Protein AF-A0A2N9MWA5-F1 (afdb_monomer)

Secondary structure (DSSP, 8-state):
-------GGG---TTSHHHHHHHHHHHHHHHHHHHHHHHHTT--------------SSHHHHHHHHHHHHHHHHHHHHHH--TT-TTPPPPP------PPPP-------

Foldseek 3Di:
DDPPLPDLVPDPDCPDPSSVVNVVVVCVVVVVVVVVVCVVVVHDDDDDDDDDDDDDPDPVRVVVVVVVVVVVVVVVCVVPDDPPDDVDDDDDDDDDDDDDDDPPPPPDD

pLDDT: mean 85.91, std 16.84, range [37.56, 97.94]

Mean predicted aligned error: 8.26 Å

Solvent-accessible surface area (backbone atoms only — not comparable to full-atom values): 7411 Å² total; per-residue (Å²): 139,74,95,72,82,55,57,59,91,73,56,88,50,80,84,37,71,67,38,52,50,32,48,52,56,46,51,53,53,56,49,51,56,49,52,51,53,19,60,79,67,76,46,86,76,91,79,86,87,87,89,83,89,82,89,64,94,41,73,65,55,47,51,50,50,53,50,54,52,50,52,54,51,52,52,50,48,66,72,70,63,61,96,81,49,84,90,61,77,92,76,88,87,85,87,87,88,77,82,78,81,77,79,72,79,74,80,89,124

Radius of gyration: 18.29 Å; Cα contacts (8 Å, |Δi|>4): 25; chains: 1; bounding box: 58×42×44 Å

Structure (mmCIF, N/CA/C/O backbone):
data_AF-A0A2N9MWA5-F1
#
_entry.id   AF-A0A2N9MWA5-F1
#
loop_
_atom_site.group_PDB
_atom_site.id
_atom_site.type_symbol
_atom_site.label_atom_id
_atom_site.label_alt_id
_atom_site.label_comp_id
_atom_site.label_asym_id
_atom_site.label_entity_id
_atom_site.label_seq_id
_atom_site.pdbx_PDB_ins_code
_atom_site.Cartn_x
_atom_site.Cartn_y
_atom_site.Cartn_z
_atom_site.occupancy
_atom_site.B_iso_or_equiv
_atom_site.auth_seq_id
_atom_site.auth_comp_id
_atom_site.auth_asym_id
_atom_site.auth_atom_id
_atom_site.pdbx_PDB_model_num
ATOM 1 N N . MET A 1 1 ? 2.603 28.571 1.627 1.00 40.12 1 MET A N 1
ATOM 2 C CA . MET A 1 1 ? 2.313 27.125 1.735 1.00 40.12 1 MET A CA 1
ATOM 3 C C . MET A 1 1 ? 0.810 26.940 1.544 1.00 40.12 1 MET A C 1
ATOM 5 O O . MET A 1 1 ? 0.058 27.191 2.473 1.00 40.12 1 MET A O 1
ATOM 9 N N . GLY A 1 2 ? 0.365 26.687 0.308 1.00 37.56 2 GLY A N 1
ATOM 10 C CA . GLY A 1 2 ? -1.063 26.627 -0.053 1.00 37.56 2 GLY A CA 1
ATOM 11 C C . GLY A 1 2 ? -1.681 25.238 0.172 1.00 37.56 2 GLY A C 1
ATOM 12 O O . GLY A 1 2 ? -0.934 24.267 0.303 1.00 37.56 2 GLY A O 1
ATOM 13 N N . PRO A 1 3 ? -3.022 25.115 0.209 1.00 45.03 3 PRO A N 1
ATOM 14 C CA . PRO A 1 3 ? -3.729 23.902 0.611 1.00 45.03 3 PRO A CA 1
ATOM 15 C C . PRO A 1 3 ? -3.728 22.868 -0.523 1.00 45.03 3 PRO A C 1
ATOM 17 O O . PRO A 1 3 ? -4.736 22.611 -1.172 1.00 45.03 3 PRO A O 1
ATOM 20 N N . ALA A 1 4 ? -2.574 22.252 -0.754 1.00 46.66 4 ALA A N 1
ATOM 21 C CA . ALA A 1 4 ? -2.430 21.041 -1.550 1.00 46.66 4 ALA A CA 1
ATOM 22 C C . ALA A 1 4 ? -2.329 19.825 -0.618 1.00 46.66 4 ALA A C 1
ATOM 24 O O . ALA A 1 4 ? -1.454 18.978 -0.754 1.00 46.66 4 ALA A O 1
ATOM 25 N N . ALA A 1 5 ? -3.261 19.707 0.330 1.00 48.81 5 ALA A N 1
ATOM 26 C CA . ALA A 1 5 ? -3.647 18.394 0.833 1.00 48.81 5 ALA A CA 1
ATOM 27 C C . ALA A 1 5 ? -4.520 17.749 -0.256 1.00 48.81 5 ALA A C 1
ATOM 29 O O . ALA A 1 5 ? -5.738 17.652 -0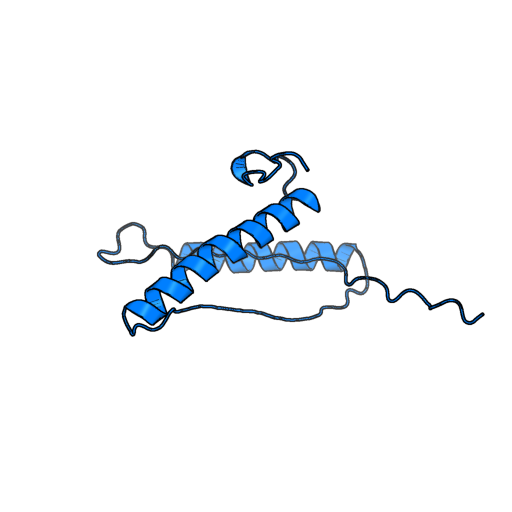.142 1.00 48.81 5 ALA A O 1
ATOM 30 N N . SER A 1 6 ? -3.890 17.432 -1.387 1.00 49.66 6 SER A N 1
ATOM 31 C CA . SER A 1 6 ? -4.524 16.853 -2.559 1.00 49.66 6 SER A CA 1
ATOM 32 C C . SER A 1 6 ? -5.140 15.517 -2.175 1.00 49.66 6 SER A C 1
ATOM 34 O O . SER A 1 6 ? -4.428 14.564 -1.860 1.00 49.66 6 SER A O 1
ATOM 36 N N . ASP A 1 7 ? -6.469 15.461 -2.198 1.00 51.62 7 ASP A N 1
ATOM 37 C CA . ASP A 1 7 ? -7.209 14.210 -2.210 1.00 51.62 7 ASP A CA 1
ATOM 38 C C . ASP A 1 7 ? -6.686 13.352 -3.379 1.00 51.62 7 ASP A C 1
ATOM 40 O O . ASP A 1 7 ? -6.763 13.790 -4.534 1.00 51.62 7 ASP A O 1
ATOM 44 N N . PRO A 1 8 ? -6.160 12.140 -3.122 1.00 53.62 8 PRO A N 1
ATOM 45 C CA . PRO A 1 8 ? -5.802 11.180 -4.160 1.00 53.62 8 PRO A CA 1
ATOM 46 C C . PRO A 1 8 ? -6.908 10.964 -5.205 1.00 53.62 8 PRO A C 1
ATOM 48 O O . PRO A 1 8 ? -6.600 10.643 -6.346 1.00 53.62 8 PRO A O 1
ATOM 51 N N . GLY A 1 9 ? -8.185 11.179 -4.859 1.00 56.12 9 GLY A N 1
ATOM 52 C CA . GLY A 1 9 ? -9.303 11.103 -5.805 1.00 56.12 9 GLY A CA 1
ATOM 53 C C . GLY A 1 9 ? -9.254 12.128 -6.947 1.00 56.12 9 GLY A C 1
ATOM 54 O O . GLY A 1 9 ? -9.895 11.914 -7.973 1.00 56.12 9 GLY A O 1
ATOM 55 N N . ARG A 1 10 ? -8.480 13.218 -6.812 1.00 50.47 10 ARG A N 1
ATOM 56 C CA . ARG A 1 10 ? -8.388 14.305 -7.807 1.00 50.47 10 ARG A CA 1
ATOM 57 C C . ARG A 1 10 ? -7.181 14.228 -8.744 1.00 50.47 10 ARG A C 1
ATOM 59 O O . ARG A 1 10 ? -7.203 14.871 -9.790 1.00 50.47 10 ARG A O 1
ATOM 66 N N . SER A 1 11 ? -6.138 13.469 -8.406 1.00 49.47 11 SER A N 1
ATOM 67 C CA . SER A 1 11 ? -4.934 13.357 -9.245 1.00 49.47 11 SER A CA 1
ATOM 68 C C . SER A 1 11 ? -5.077 12.199 -10.231 1.00 49.47 11 SER A C 1
ATOM 70 O O . SER A 1 11 ? -5.077 11.033 -9.846 1.00 49.47 11 SER A O 1
ATOM 72 N N . ARG A 1 12 ? -5.230 12.532 -11.517 1.00 53.03 12 ARG A N 1
ATOM 73 C CA . ARG A 1 12 ? -5.501 11.572 -12.603 1.00 53.03 12 ARG A CA 1
ATOM 74 C C . ARG A 1 12 ? -4.278 10.746 -13.024 1.00 53.03 12 ARG A C 1
ATOM 76 O O . ARG A 1 12 ? -4.448 9.742 -13.708 1.00 53.03 12 ARG A O 1
ATOM 83 N N . ASP A 1 13 ? -3.076 11.135 -12.598 1.00 68.12 13 ASP A N 1
ATOM 84 C CA . ASP A 1 13 ? -1.841 10.407 -12.887 1.00 68.12 13 ASP A CA 1
ATOM 85 C C . ASP A 1 13 ? -1.419 9.533 -11.698 1.00 68.12 13 ASP A C 1
ATOM 87 O O . ASP A 1 13 ? -0.677 9.959 -10.806 1.00 68.12 13 ASP A O 1
ATOM 91 N N . ARG A 1 14 ? -1.904 8.286 -11.704 1.00 66.50 14 ARG A N 1
ATOM 92 C CA . ARG A 1 14 ? -1.578 7.266 -10.694 1.00 66.50 14 ARG A CA 1
ATOM 93 C C . ARG A 1 14 ? -0.097 6.863 -10.694 1.00 66.50 14 ARG A C 1
ATOM 95 O O . ARG A 1 14 ? 0.332 6.205 -9.751 1.00 66.50 14 ARG A O 1
ATOM 102 N N . LEU A 1 15 ? 0.666 7.239 -11.726 1.00 70.25 15 LEU A N 1
ATOM 103 C CA . LEU A 1 15 ? 2.101 6.974 -11.843 1.00 70.25 15 LEU A CA 1
ATOM 104 C C . LEU A 1 15 ? 2.963 8.160 -11.379 1.00 70.25 15 LEU A C 1
ATOM 106 O O . LEU A 1 15 ? 4.185 8.034 -11.305 1.00 70.25 15 LEU A O 1
ATOM 110 N N . SER A 1 16 ? 2.355 9.300 -11.041 1.00 84.69 16 SER A N 1
ATOM 111 C CA . SER A 1 16 ? 3.095 10.481 -10.597 1.00 84.69 16 SER A CA 1
ATOM 112 C C . SER A 1 16 ? 3.657 10.334 -9.178 1.00 84.69 16 SER A C 1
ATOM 114 O O . SER A 1 16 ? 3.020 9.784 -8.274 1.00 84.69 16 SER A O 1
ATOM 116 N N . ALA A 1 17 ? 4.824 10.941 -8.941 1.00 89.00 17 ALA A N 1
ATOM 117 C CA . ALA A 1 17 ? 5.384 11.080 -7.595 1.00 89.00 17 ALA A CA 1
ATOM 118 C C . ALA A 1 17 ? 4.425 11.826 -6.646 1.00 89.00 17 ALA A C 1
ATOM 120 O O . ALA A 1 17 ? 4.297 11.461 -5.479 1.00 89.00 17 ALA A O 1
ATOM 121 N N . GLY A 1 18 ? 3.697 12.828 -7.157 1.00 90.12 18 GLY A N 1
ATOM 122 C CA . GLY A 1 18 ? 2.693 13.567 -6.386 1.00 90.12 18 GLY A CA 1
ATOM 123 C C . GLY A 1 18 ? 1.554 12.677 -5.885 1.00 90.12 18 GLY A C 1
ATOM 124 O O . GLY A 1 18 ? 1.150 12.790 -4.728 1.00 90.12 18 GLY A O 1
ATOM 125 N N . TYR A 1 19 ? 1.080 11.739 -6.710 1.00 87.44 19 TYR A N 1
ATOM 126 C CA . TYR A 1 19 ? 0.067 10.771 -6.294 1.00 87.44 19 TYR A CA 1
ATOM 127 C C . TYR A 1 19 ? 0.589 9.809 -5.220 1.00 87.44 19 TYR A C 1
ATOM 129 O O . TYR A 1 19 ? -0.102 9.578 -4.226 1.00 87.44 19 TYR A O 1
ATOM 137 N N . LEU A 1 20 ? 1.823 9.309 -5.365 1.00 92.62 20 LEU A N 1
ATOM 138 C CA . LEU A 1 20 ? 2.464 8.461 -4.352 1.00 92.62 20 LEU A CA 1
ATOM 139 C C . LEU A 1 20 ? 2.567 9.190 -3.005 1.00 92.62 20 LEU A C 1
ATOM 141 O O . LEU A 1 20 ? 2.174 8.641 -1.976 1.00 92.62 20 LEU A O 1
ATOM 145 N N . ILE A 1 21 ? 3.018 10.447 -3.009 1.00 93.81 21 ILE A N 1
ATOM 146 C CA . ILE A 1 21 ? 3.103 11.275 -1.798 1.00 93.81 21 ILE A CA 1
ATOM 147 C C . ILE A 1 21 ? 1.716 11.481 -1.180 1.00 93.81 21 ILE A C 1
ATOM 149 O O . ILE A 1 21 ? 1.555 11.348 0.033 1.00 93.81 21 ILE A O 1
ATOM 153 N N . ALA A 1 22 ? 0.693 11.761 -1.992 1.00 92.94 22 ALA A N 1
ATOM 154 C CA . ALA A 1 22 ? -0.673 11.933 -1.503 1.00 92.94 22 ALA A CA 1
ATOM 155 C C . ALA A 1 22 ? -1.227 10.650 -0.853 1.00 92.94 22 ALA A C 1
ATOM 157 O O . ALA A 1 22 ? -1.900 10.727 0.181 1.00 92.94 22 ALA A O 1
ATOM 158 N N . LEU A 1 23 ? -0.920 9.475 -1.417 1.00 94.19 23 LEU A N 1
ATOM 159 C CA . LEU A 1 23 ? -1.246 8.179 -0.817 1.00 94.19 23 LEU A CA 1
ATOM 160 C C . LE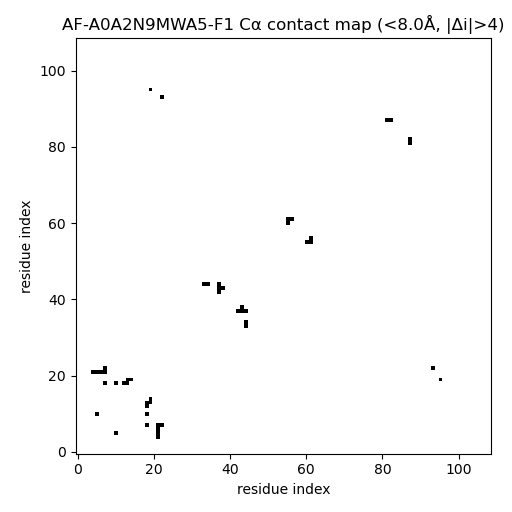U A 1 23 ? -0.517 7.973 0.513 1.00 94.19 23 LEU A C 1
ATOM 162 O O . LEU A 1 23 ? -1.168 7.656 1.507 1.00 94.19 23 LEU A O 1
ATOM 166 N N . ALA A 1 24 ? 0.795 8.209 0.561 1.00 94.38 24 ALA A N 1
ATOM 167 C CA . ALA A 1 24 ? 1.581 8.074 1.787 1.00 94.38 24 ALA A CA 1
ATOM 168 C C . ALA A 1 24 ? 1.057 9.002 2.897 1.00 94.38 24 ALA A C 1
ATOM 170 O O . ALA A 1 24 ? 0.798 8.562 4.016 1.00 94.38 24 ALA A O 1
ATOM 171 N N . ALA A 1 25 ? 0.789 10.270 2.570 1.00 96.00 25 ALA A N 1
ATOM 172 C CA . ALA A 1 25 ? 0.226 11.234 3.510 1.00 96.00 25 ALA A CA 1
ATOM 173 C C . ALA A 1 25 ? -1.156 10.803 4.032 1.00 96.00 25 ALA A C 1
ATOM 175 O O . ALA A 1 25 ? -1.478 11.031 5.198 1.00 96.00 25 ALA A O 1
ATOM 176 N N . ARG A 1 26 ? -1.985 10.174 3.188 1.00 95.44 26 ARG A N 1
ATOM 177 C CA . ARG A 1 26 ? -3.272 9.610 3.613 1.00 95.44 26 ARG A CA 1
ATOM 178 C C . ARG A 1 26 ? -3.084 8.444 4.579 1.00 95.44 26 ARG A C 1
ATOM 180 O O . ARG A 1 26 ? -3.742 8.442 5.613 1.00 95.44 26 ARG A O 1
ATOM 187 N N . VAL A 1 27 ? -2.181 7.510 4.276 1.00 95.94 27 VAL A N 1
ATOM 188 C CA . VAL A 1 27 ? -1.873 6.379 5.165 1.00 95.94 27 VAL A CA 1
ATOM 189 C C . VAL A 1 27 ? -1.423 6.882 6.535 1.00 95.94 27 VAL A C 1
ATOM 191 O O . VAL A 1 27 ? -1.952 6.424 7.542 1.00 95.94 27 VAL A O 1
ATOM 194 N N . VAL A 1 28 ? -0.528 7.876 6.588 1.00 96.62 28 VAL A N 1
ATOM 195 C CA . VAL A 1 28 ? -0.077 8.476 7.856 1.00 96.62 28 VAL A CA 1
ATOM 196 C C . VAL A 1 28 ? -1.254 9.018 8.669 1.00 96.62 28 VAL A C 1
ATOM 198 O O . VAL A 1 28 ? -1.356 8.702 9.853 1.00 96.62 28 VAL A O 1
ATOM 201 N N . ARG A 1 29 ? -2.160 9.792 8.055 1.00 97.38 29 ARG A N 1
ATOM 202 C CA . ARG A 1 29 ? -3.337 10.341 8.754 1.00 97.38 29 ARG A CA 1
ATOM 203 C C . ARG A 1 29 ? -4.264 9.238 9.268 1.00 97.38 29 ARG A C 1
ATOM 205 O O . ARG A 1 29 ? -4.534 9.185 10.463 1.00 97.38 29 ARG A O 1
ATOM 212 N N . GLU A 1 30 ? -4.687 8.331 8.387 1.00 96.31 30 GLU A N 1
ATOM 213 C CA . GLU A 1 30 ? -5.646 7.265 8.713 1.00 96.31 30 GLU A CA 1
ATOM 214 C C . GLU A 1 30 ? -5.093 6.321 9.798 1.00 96.31 30 GLU A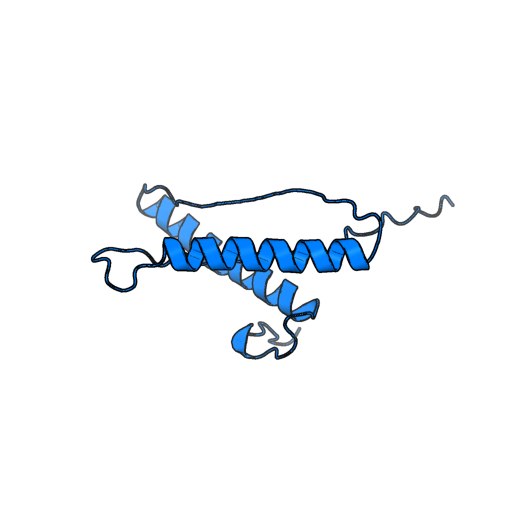 C 1
ATOM 216 O O . GLU A 1 30 ? -5.782 6.008 10.769 1.00 96.31 30 GLU A O 1
ATOM 221 N N . VAL A 1 31 ? -3.828 5.902 9.687 1.00 96.31 31 VAL A N 1
ATOM 222 C CA . VAL A 1 31 ? -3.201 4.999 10.666 1.00 96.31 31 VAL A CA 1
ATOM 223 C C . VAL A 1 31 ? -2.943 5.699 12.000 1.00 96.31 31 VAL A C 1
ATOM 225 O O . VAL A 1 31 ? -3.126 5.070 13.041 1.00 96.31 31 VAL A O 1
ATOM 228 N N . SER A 1 32 ? -2.574 6.985 12.003 1.00 96.75 32 SER A N 1
ATOM 229 C CA . SER A 1 32 ? -2.374 7.738 13.252 1.00 96.75 32 SER A CA 1
ATOM 230 C C . SER A 1 32 ? -3.670 7.837 14.057 1.00 96.75 32 SER A C 1
ATOM 232 O O . SER A 1 32 ? -3.670 7.570 15.257 1.00 96.75 32 SER A O 1
ATOM 234 N N . GLU A 1 33 ? -4.790 8.141 13.399 1.00 97.25 33 GLU A N 1
ATOM 235 C CA . GLU A 1 33 ? -6.107 8.188 14.044 1.00 97.25 33 GLU A CA 1
ATOM 236 C C . GLU A 1 33 ? -6.519 6.819 14.606 1.00 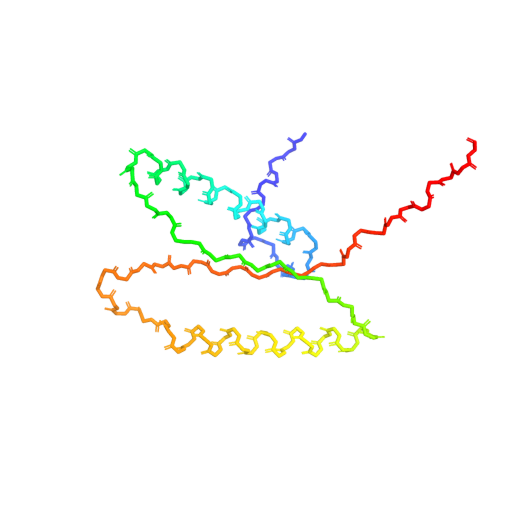97.25 33 GLU A C 1
ATOM 238 O O . GLU A 1 33 ? -6.966 6.718 15.753 1.00 97.25 33 GLU A O 1
ATOM 243 N N . LEU A 1 34 ? -6.331 5.748 13.827 1.00 95.75 34 LEU A N 1
ATOM 244 C CA . LEU A 1 34 ? -6.628 4.382 14.264 1.00 95.75 34 LEU A CA 1
ATOM 245 C C . LEU A 1 34 ? -5.752 3.950 15.446 1.00 95.75 34 LEU A C 1
ATOM 247 O O . LEU A 1 34 ? -6.252 3.321 16.379 1.00 95.75 34 LEU A O 1
ATOM 251 N N . ALA A 1 35 ? -4.463 4.295 15.429 1.00 96.25 35 ALA A N 1
ATOM 252 C CA . ALA A 1 35 ? -3.527 3.968 16.499 1.00 96.25 35 ALA A CA 1
ATOM 253 C C . ALA A 1 35 ? -3.885 4.687 17.805 1.00 96.25 35 ALA A C 1
ATOM 255 O O . ALA A 1 35 ? -3.861 4.062 18.867 1.00 96.25 35 ALA A O 1
ATOM 256 N N . THR A 1 36 ? -4.265 5.966 17.737 1.00 97.56 36 THR A N 1
ATOM 257 C CA . THR A 1 36 ? -4.740 6.726 18.902 1.00 97.56 36 THR A CA 1
ATOM 258 C C . THR A 1 36 ? -5.979 6.075 19.512 1.00 97.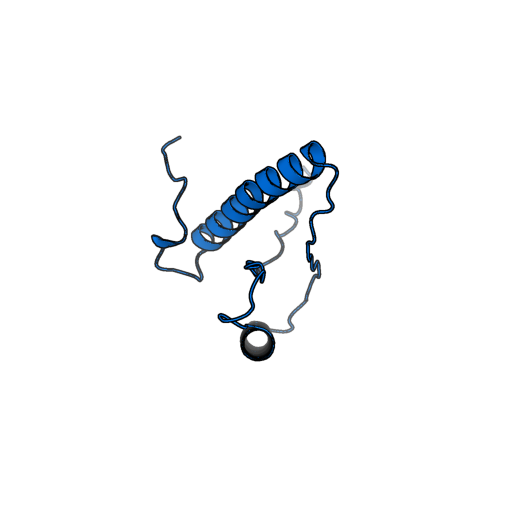56 36 THR A C 1
ATOM 260 O O . THR A 1 36 ? -5.961 5.712 20.686 1.00 97.56 36 THR A O 1
ATOM 263 N N . ARG A 1 37 ? -7.010 5.795 18.704 1.00 96.62 37 ARG A N 1
ATOM 264 C CA . ARG A 1 37 ? -8.245 5.151 19.190 1.00 96.62 37 ARG A CA 1
ATOM 265 C C . ARG A 1 37 ? -8.004 3.756 19.767 1.00 96.62 37 ARG A C 1
ATOM 267 O O . ARG A 1 37 ? -8.632 3.363 20.750 1.00 96.62 37 ARG A O 1
ATOM 274 N N . ALA A 1 38 ? -7.106 2.981 19.159 1.00 96.31 38 ALA A N 1
ATOM 275 C CA . ALA A 1 38 ? -6.741 1.658 19.658 1.00 96.31 38 ALA A CA 1
ATOM 276 C C . ALA A 1 38 ? -6.121 1.746 21.065 1.00 96.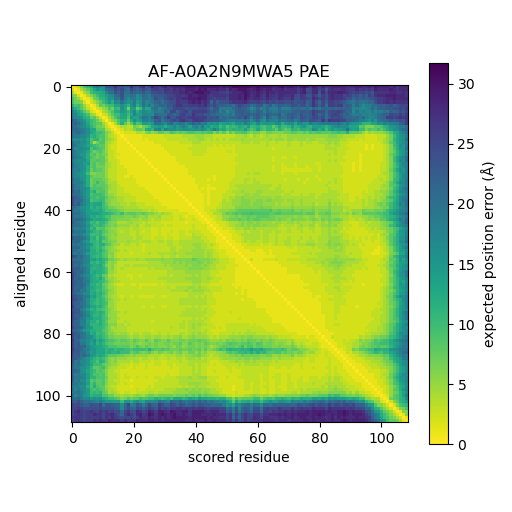31 38 ALA A C 1
ATOM 278 O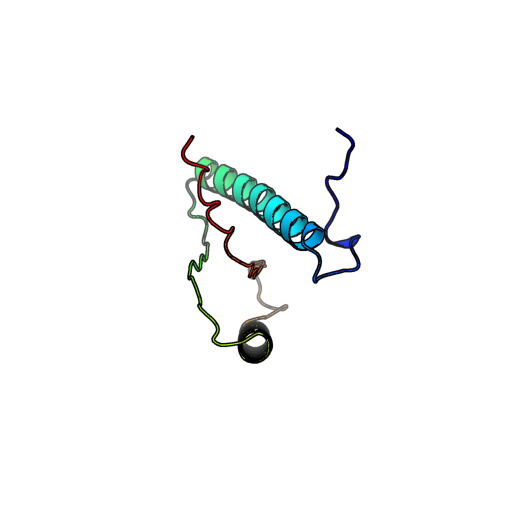 O . ALA A 1 38 ? -6.506 0.979 21.946 1.00 96.31 38 ALA A O 1
ATOM 279 N N . ARG A 1 39 ? -5.242 2.731 21.302 1.00 96.44 39 ARG A N 1
ATOM 280 C CA . ARG A 1 39 ? -4.649 2.997 22.623 1.00 96.44 39 ARG A CA 1
ATOM 281 C C . ARG A 1 39 ? -5.696 3.426 23.649 1.00 96.44 39 ARG A C 1
ATOM 283 O O . ARG A 1 39 ? -5.747 2.836 24.721 1.00 96.44 39 ARG A O 1
ATOM 290 N N . GLU A 1 40 ? -6.554 4.386 23.306 1.00 97.06 40 GLU A N 1
ATOM 291 C CA . GLU A 1 40 ? -7.618 4.890 24.194 1.00 97.06 40 GLU A CA 1
ATOM 292 C C . GLU A 1 40 ? -8.601 3.793 24.622 1.00 97.06 40 GLU A C 1
ATOM 294 O O . GLU A 1 40 ? -9.106 3.801 25.740 1.00 97.06 40 GLU A O 1
ATOM 299 N N . THR A 1 41 ? -8.859 2.823 23.742 1.00 96.38 41 THR A N 1
ATOM 300 C CA . THR A 1 41 ? -9.803 1.725 23.999 1.00 96.38 41 THR A CA 1
ATOM 301 C C . THR A 1 41 ? -9.142 0.443 24.509 1.00 96.38 41 THR A C 1
ATOM 303 O O . THR A 1 41 ? -9.834 -0.560 24.689 1.00 96.38 41 THR A O 1
ATOM 306 N N . GLY A 1 42 ? -7.818 0.436 24.710 1.00 94.81 42 GLY A N 1
ATOM 307 C CA . GLY A 1 42 ? -7.065 -0.754 25.121 1.00 94.81 42 GLY A CA 1
ATOM 308 C C . GLY A 1 42 ? -7.112 -1.908 24.108 1.00 94.81 42 GLY A C 1
ATOM 309 O O . GLY A 1 42 ? -6.917 -3.066 24.474 1.00 94.81 42 GLY A O 1
ATOM 310 N N . LYS A 1 43 ? -7.402 -1.623 22.833 1.00 94.50 43 LYS A N 1
ATOM 311 C CA . LYS A 1 43 ? -7.537 -2.623 21.764 1.00 94.50 43 LYS A CA 1
ATOM 312 C C . LYS A 1 43 ? -6.276 -2.689 20.906 1.00 94.50 43 LYS A C 1
ATOM 314 O O . LYS A 1 43 ? -5.542 -1.717 20.759 1.00 94.50 43 LYS A O 1
ATOM 319 N N . ARG A 1 44 ? -6.042 -3.842 20.272 1.00 90.81 44 ARG A N 1
ATOM 320 C CA . ARG A 1 44 ? -4.986 -3.993 19.257 1.00 90.81 44 ARG A CA 1
ATOM 321 C C . ARG A 1 44 ? -5.473 -3.503 17.893 1.00 90.81 44 ARG A C 1
ATOM 323 O O . ARG A 1 44 ? -6.588 -3.823 17.482 1.00 90.81 44 ARG A O 1
ATOM 330 N N . LEU A 1 45 ? -4.609 -2.783 17.179 1.00 92.31 45 LEU A N 1
ATOM 331 C CA . LEU A 1 45 ? -4.807 -2.433 15.775 1.00 92.31 45 LEU A CA 1
ATOM 332 C C . LEU A 1 45 ? -4.116 -3.482 14.899 1.00 92.31 45 LEU A C 1
ATOM 334 O O . LEU A 1 45 ? -2.896 -3.609 14.936 1.00 92.31 45 LEU A O 1
ATOM 338 N N . ALA A 1 46 ? -4.893 -4.245 14.132 1.00 91.50 46 ALA A N 1
ATOM 339 C CA . ALA A 1 46 ? -4.347 -5.211 13.186 1.00 91.50 46 ALA A CA 1
ATOM 340 C C . ALA A 1 46 ? -3.833 -4.481 11.935 1.00 91.50 46 ALA A C 1
ATOM 342 O O . ALA A 1 46 ? -4.626 -3.912 11.182 1.00 91.50 46 ALA A O 1
ATOM 343 N N . THR A 1 47 ? -2.517 -4.497 11.725 1.00 92.69 47 THR A N 1
ATOM 344 C CA . THR A 1 47 ? -1.845 -3.911 10.558 1.00 92.69 47 THR A CA 1
ATOM 345 C C . THR A 1 47 ? -0.987 -4.952 9.842 1.00 92.69 47 THR A C 1
ATOM 347 O O . THR A 1 47 ? -0.599 -5.965 10.420 1.00 92.69 47 THR A O 1
ATOM 350 N N . LEU A 1 48 ? -0.691 -4.688 8.570 1.00 91.62 48 LEU A N 1
ATOM 351 C CA . LEU A 1 48 ? 0.282 -5.421 7.768 1.00 91.62 48 LEU A CA 1
ATOM 352 C C . LEU A 1 48 ? 1.269 -4.404 7.191 1.00 91.62 48 LEU A C 1
ATOM 354 O O . LEU A 1 48 ? 0.839 -3.413 6.601 1.00 91.62 48 LEU A O 1
ATOM 358 N N . SER A 1 49 ? 2.564 -4.681 7.330 1.00 91.31 49 SER A N 1
ATOM 359 C CA . SER A 1 49 ? 3.645 -3.904 6.722 1.00 91.31 49 SER A CA 1
ATOM 360 C C . SER A 1 49 ? 4.605 -4.852 6.013 1.00 91.31 49 SER A C 1
ATOM 362 O O . SER A 1 49 ? 4.955 -5.896 6.561 1.00 91.31 49 SER A O 1
ATOM 364 N N . ILE A 1 50 ? 5.027 -4.485 4.805 1.00 91.00 50 ILE A N 1
ATOM 365 C CA . ILE A 1 50 ? 6.045 -5.194 4.026 1.00 91.00 50 ILE A CA 1
ATOM 366 C C . ILE A 1 50 ? 7.115 -4.162 3.672 1.00 91.00 50 ILE A C 1
ATOM 368 O O . ILE A 1 50 ? 6.790 -3.146 3.061 1.00 91.00 50 ILE A O 1
ATOM 372 N N . ASP A 1 51 ? 8.359 -4.425 4.065 1.00 92.44 51 ASP A N 1
ATOM 373 C CA . ASP A 1 51 ? 9.520 -3.580 3.778 1.00 92.44 51 ASP A CA 1
ATOM 374 C C . ASP A 1 51 ? 10.593 -4.431 3.092 1.00 92.44 51 ASP A C 1
ATOM 376 O O . ASP A 1 51 ? 11.059 -5.430 3.644 1.00 92.44 51 ASP A O 1
ATOM 380 N N . THR A 1 52 ? 10.899 -4.106 1.837 1.00 92.50 52 THR A N 1
ATOM 381 C CA . THR A 1 52 ? 11.836 -4.874 1.017 1.00 92.50 52 THR A CA 1
ATOM 382 C C . THR A 1 52 ? 12.462 -4.002 -0.065 1.00 92.50 52 THR A C 1
ATOM 384 O O . THR A 1 52 ? 11.779 -3.231 -0.742 1.00 92.50 52 THR A O 1
ATOM 387 N N . GLU A 1 53 ? 13.770 -4.153 -0.259 1.00 95.31 53 GLU A N 1
ATOM 388 C CA . GLU A 1 53 ? 14.495 -3.544 -1.369 1.00 95.31 53 GLU A CA 1
ATOM 389 C C . GLU A 1 53 ? 14.689 -4.568 -2.490 1.00 95.31 53 GLU A C 1
ATOM 391 O O . GLU A 1 53 ? 15.195 -5.668 -2.269 1.00 95.31 53 GLU A O 1
ATOM 396 N N . ILE A 1 54 ? 14.327 -4.190 -3.717 1.00 95.19 54 ILE A N 1
ATOM 397 C CA . ILE A 1 54 ? 14.470 -5.048 -4.897 1.00 95.19 54 ILE A CA 1
ATOM 398 C C . ILE A 1 54 ? 15.370 -4.352 -5.911 1.00 95.19 54 ILE A C 1
ATOM 400 O O . ILE A 1 54 ? 15.097 -3.236 -6.359 1.00 95.19 54 ILE A O 1
ATOM 404 N N . ARG A 1 55 ? 16.442 -5.038 -6.312 1.00 96.00 55 ARG A N 1
ATOM 405 C CA . ARG A 1 55 ? 17.306 -4.604 -7.410 1.00 96.00 55 ARG A CA 1
ATOM 406 C C . ARG A 1 55 ? 16.876 -5.290 -8.702 1.00 96.00 55 ARG A C 1
ATOM 408 O O . ARG A 1 55 ? 17.045 -6.495 -8.844 1.00 96.00 55 ARG A O 1
ATOM 415 N N . PHE A 1 56 ? 16.377 -4.509 -9.655 1.00 96.31 56 PHE A N 1
ATOM 416 C CA . PHE A 1 56 ? 16.039 -4.995 -10.994 1.00 96.31 56 PHE A CA 1
ATOM 417 C C . PHE A 1 56 ? 17.252 -4.927 -11.922 1.00 96.31 56 PHE A C 1
ATOM 419 O O . PHE A 1 56 ? 18.007 -3.953 -11.888 1.00 96.31 56 PHE A O 1
ATOM 426 N N . ARG A 1 57 ? 17.414 -5.929 -12.791 1.00 97.12 57 ARG A N 1
ATOM 427 C CA . ARG A 1 57 ? 18.438 -5.937 -13.847 1.00 97.12 57 ARG A CA 1
ATOM 428 C C . ARG A 1 57 ? 18.127 -4.920 -14.944 1.00 97.12 57 ARG A C 1
ATOM 430 O O . ARG A 1 57 ? 19.043 -4.434 -15.598 1.00 97.12 57 ARG A O 1
ATOM 437 N N . SER A 1 58 ? 16.849 -4.606 -15.167 1.00 96.81 58 SER A N 1
ATOM 438 C CA . SER A 1 58 ? 16.415 -3.662 -16.201 1.00 96.81 58 SER A CA 1
ATOM 439 C C . SER A 1 58 ? 15.067 -3.003 -15.888 1.00 96.81 58 SER A C 1
ATOM 441 O O . SER A 1 58 ? 14.307 -3.445 -15.023 1.00 96.81 58 SER A O 1
ATOM 443 N N . ALA A 1 59 ? 14.735 -1.950 -16.642 1.00 94.50 59 ALA A N 1
ATOM 444 C CA . ALA A 1 59 ? 13.415 -1.324 -16.587 1.00 94.50 59 ALA A CA 1
ATOM 445 C C . ALA A 1 59 ? 12.287 -2.275 -17.033 1.00 94.50 59 ALA A C 1
ATOM 447 O O . ALA A 1 59 ? 11.184 -2.191 -16.496 1.00 94.50 59 ALA A O 1
ATOM 448 N N . ALA A 1 60 ? 12.569 -3.189 -17.971 1.00 96.75 60 ALA A N 1
ATOM 449 C CA . ALA A 1 60 ? 11.609 -4.187 -18.439 1.00 96.75 60 ALA A CA 1
ATOM 450 C C . ALA A 1 60 ? 11.281 -5.210 -17.341 1.00 96.75 60 ALA A C 1
ATOM 452 O O . ALA A 1 60 ? 10.110 -5.483 -17.093 1.00 96.75 60 ALA A O 1
ATOM 453 N N . GLU A 1 61 ? 12.293 -5.697 -16.616 1.00 97.62 61 GLU A N 1
ATOM 454 C CA . GLU A 1 61 ? 12.081 -6.614 -15.488 1.00 97.62 61 GLU A CA 1
ATOM 455 C C . GLU A 1 61 ? 11.272 -5.945 -14.366 1.00 97.62 61 GLU A C 1
ATOM 457 O O . GLU A 1 61 ? 10.342 -6.542 -13.828 1.00 97.62 61 GLU A O 1
ATOM 462 N N . ARG A 1 62 ? 11.547 -4.668 -14.066 1.00 95.88 62 ARG A N 1
ATOM 463 C CA . ARG A 1 62 ? 10.749 -3.888 -13.106 1.00 95.88 62 ARG A CA 1
ATOM 464 C C . ARG A 1 62 ? 9.278 -3.776 -13.522 1.00 95.88 62 ARG A C 1
ATOM 466 O O . ARG A 1 62 ? 8.388 -3.854 -12.673 1.00 95.88 62 ARG A O 1
ATOM 473 N N . ALA A 1 63 ? 9.009 -3.567 -14.811 1.00 93.62 63 ALA A N 1
ATOM 474 C CA . ALA A 1 63 ? 7.646 -3.483 -15.331 1.00 93.62 63 ALA A CA 1
ATOM 475 C C . ALA A 1 63 ? 6.926 -4.838 -15.246 1.00 93.62 63 ALA A C 1
ATOM 477 O O . ALA A 1 63 ? 5.779 -4.887 -14.800 1.00 93.62 63 ALA A O 1
ATOM 478 N N . GLN A 1 64 ? 7.616 -5.932 -15.586 1.00 97.25 64 GLN A N 1
ATOM 479 C CA . GLN A 1 64 ? 7.085 -7.289 -15.452 1.00 97.25 64 GLN A CA 1
ATOM 480 C C . GLN A 1 64 ? 6.749 -7.619 -13.993 1.00 97.25 64 GLN A C 1
ATOM 482 O O . GLN A 1 64 ? 5.618 -8.004 -13.707 1.00 97.25 64 GLN A O 1
ATOM 487 N N . PHE A 1 65 ? 7.675 -7.368 -13.062 1.00 96.25 65 PHE A N 1
ATOM 488 C CA . PHE A 1 65 ? 7.430 -7.521 -11.627 1.00 96.25 65 PHE A CA 1
ATOM 489 C C . PHE A 1 65 ? 6.190 -6.746 -11.167 1.00 96.25 65 PHE A C 1
ATOM 491 O O . PHE A 1 65 ? 5.353 -7.277 -10.443 1.00 96.25 65 PHE A O 1
ATOM 498 N N . SER A 1 66 ? 6.035 -5.496 -11.616 1.00 93.31 66 SER A N 1
ATOM 499 C CA . SER A 1 66 ? 4.881 -4.667 -11.241 1.00 93.31 66 SER A CA 1
ATOM 500 C C . SER A 1 66 ? 3.558 -5.264 -11.744 1.00 93.31 66 SER A C 1
ATOM 502 O O . SER A 1 66 ? 2.544 -5.201 -11.045 1.00 93.31 66 SER A O 1
ATOM 504 N N . SER A 1 67 ? 3.571 -5.865 -12.937 1.00 94.12 67 SER A N 1
ATOM 505 C CA . SER A 1 67 ? 2.417 -6.557 -13.520 1.00 94.12 67 SER A CA 1
ATOM 506 C C . SER A 1 67 ? 2.049 -7.811 -12.721 1.00 94.12 67 SER A C 1
ATOM 508 O O . SER A 1 67 ? 0.903 -7.957 -12.290 1.00 94.12 67 SER A O 1
ATOM 510 N N . GLU A 1 68 ? 3.030 -8.675 -12.447 1.00 97.94 68 GLU A N 1
ATOM 511 C CA . GLU A 1 68 ? 2.840 -9.913 -11.681 1.00 97.94 68 GLU A CA 1
ATOM 512 C C . GLU A 1 68 ? 2.360 -9.631 -10.253 1.00 97.94 68 GLU A C 1
ATOM 514 O O . GLU A 1 68 ? 1.408 -10.254 -9.781 1.00 97.94 68 GLU A O 1
ATOM 519 N N . LEU A 1 69 ? 2.949 -8.636 -9.587 1.00 95.56 69 LEU A N 1
ATOM 520 C CA . LEU A 1 69 ? 2.539 -8.215 -8.251 1.00 95.56 69 LEU A CA 1
ATOM 521 C C . LEU A 1 69 ? 1.099 -7.690 -8.237 1.00 95.56 69 LEU A C 1
ATOM 523 O O . LEU A 1 69 ? 0.316 -8.056 -7.360 1.00 95.56 69 LEU A O 1
ATOM 527 N N . THR A 1 70 ? 0.723 -6.875 -9.226 1.00 92.69 70 THR A N 1
ATOM 528 C CA . THR A 1 70 ? -0.658 -6.390 -9.365 1.00 92.69 70 THR A CA 1
ATOM 529 C C . THR A 1 70 ? -1.622 -7.563 -9.527 1.00 92.69 70 THR A C 1
ATOM 531 O O . THR A 1 70 ? -2.612 -7.643 -8.801 1.00 92.69 70 THR A O 1
ATOM 534 N N . ALA A 1 71 ? -1.310 -8.511 -10.416 1.00 96.25 71 ALA A N 1
ATOM 535 C CA . ALA A 1 71 ? -2.136 -9.692 -10.639 1.00 96.25 71 ALA A CA 1
ATOM 536 C C . ALA A 1 71 ? -2.285 -10.543 -9.365 1.00 96.25 71 ALA A C 1
ATOM 538 O O . ALA A 1 71 ? -3.403 -10.924 -9.014 1.00 96.25 71 ALA A O 1
ATOM 539 N N . ALA A 1 72 ? -1.191 -10.790 -8.640 1.00 97.69 72 ALA A N 1
ATOM 540 C CA . ALA A 1 72 ? -1.206 -11.549 -7.392 1.00 97.69 72 ALA A CA 1
ATOM 541 C C . ALA A 1 72 ? -2.094 -10.886 -6.323 1.00 97.69 72 ALA A C 1
ATOM 543 O O . ALA A 1 72 ? -2.932 -11.548 -5.707 1.00 97.69 72 ALA A O 1
ATOM 544 N N . ILE A 1 73 ? -1.971 -9.567 -6.139 1.00 96.12 73 ILE A N 1
ATOM 545 C CA . ILE A 1 73 ? -2.790 -8.819 -5.177 1.00 96.12 73 ILE A CA 1
ATOM 546 C C . ILE A 1 73 ? -4.263 -8.790 -5.593 1.00 96.12 73 ILE A C 1
ATOM 548 O O . ILE A 1 73 ? -5.131 -8.993 -4.745 1.00 96.12 73 ILE A O 1
ATOM 552 N N . THR A 1 74 ? -4.574 -8.591 -6.877 1.00 95.06 74 THR A N 1
ATOM 553 C CA . THR A 1 74 ? -5.959 -8.642 -7.372 1.00 95.06 74 THR A CA 1
ATOM 554 C C . THR A 1 74 ? -6.588 -10.011 -7.129 1.00 95.06 74 THR A C 1
ATOM 556 O O . THR A 1 74 ? -7.729 -10.081 -6.676 1.00 95.06 74 THR A O 1
ATOM 559 N N . GLN A 1 75 ? -5.848 -11.097 -7.365 1.00 97.69 75 GLN A N 1
ATOM 560 C CA . GLN A 1 75 ? -6.332 -12.452 -7.099 1.00 97.69 75 GLN A CA 1
ATOM 561 C C . GLN A 1 75 ? -6.584 -12.698 -5.606 1.00 97.69 75 GLN A C 1
ATOM 563 O O . GLN A 1 75 ? -7.596 -13.303 -5.253 1.00 97.69 75 GLN A O 1
ATOM 568 N N . LEU A 1 76 ? -5.703 -12.219 -4.721 1.00 97.19 76 LEU A N 1
ATOM 569 C CA . LEU A 1 76 ? -5.922 -12.297 -3.273 1.00 97.19 76 LEU A CA 1
ATOM 570 C C . LEU A 1 76 ? -7.150 -11.483 -2.852 1.00 97.19 76 LEU A C 1
ATOM 572 O O . LEU A 1 76 ? -8.005 -11.996 -2.135 1.00 97.19 76 LEU A O 1
ATOM 576 N N . ALA A 1 77 ? -7.276 -10.246 -3.333 1.00 95.81 77 ALA A N 1
ATOM 577 C CA . ALA A 1 77 ? -8.413 -9.390 -3.020 1.00 95.81 77 ALA A CA 1
ATOM 578 C C . ALA A 1 77 ? -9.734 -10.028 -3.468 1.00 95.81 77 ALA A C 1
ATOM 580 O O . ALA A 1 77 ? -10.659 -10.110 -2.670 1.00 95.81 77 ALA A O 1
ATOM 581 N N . ALA A 1 78 ? -9.807 -10.548 -4.695 1.00 95.25 78 ALA A N 1
ATOM 582 C CA . ALA A 1 78 ? -11.004 -11.220 -5.200 1.00 95.25 78 ALA A CA 1
ATOM 583 C C . ALA A 1 78 ? -11.361 -12.479 -4.393 1.00 95.25 78 ALA A C 1
ATOM 585 O O . ALA A 1 78 ? -12.535 -12.768 -4.197 1.00 95.25 78 ALA A O 1
ATOM 586 N N . ARG A 1 79 ? -10.355 -13.219 -3.912 1.00 97.31 79 ARG A N 1
ATOM 587 C CA . ARG A 1 79 ? -10.558 -14.448 -3.135 1.00 97.31 79 ARG A CA 1
ATOM 588 C C . ARG A 1 79 ? -11.091 -14.190 -1.726 1.00 97.31 79 ARG A C 1
ATOM 590 O O . ARG A 1 79 ? -11.864 -14.997 -1.227 1.00 97.31 79 ARG A O 1
ATOM 597 N N . TYR A 1 80 ? -10.632 -13.122 -1.074 1.00 95.69 80 TYR A N 1
ATOM 598 C CA . TYR A 1 80 ? -10.928 -12.854 0.340 1.00 95.69 80 TYR A CA 1
ATOM 599 C C . TYR A 1 80 ? -11.943 -11.733 0.567 1.00 95.69 80 TYR A C 1
ATOM 601 O O . TYR A 1 80 ? -12.426 -11.569 1.686 1.00 95.69 80 TYR A O 1
ATOM 609 N N . HIS A 1 81 ? -12.253 -10.933 -0.452 1.00 95.25 81 HIS A N 1
ATOM 610 C CA . HIS A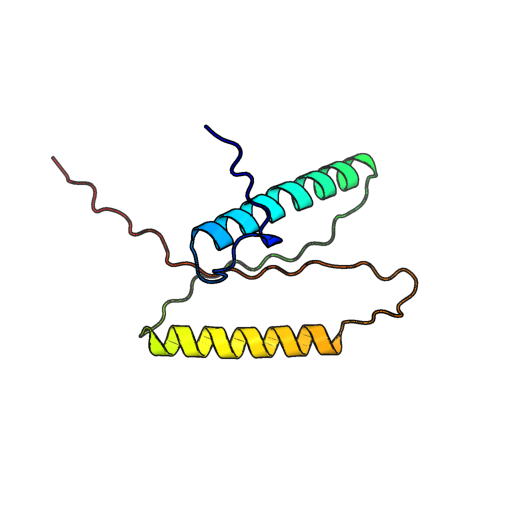 1 81 ? -13.276 -9.909 -0.338 1.00 95.25 81 HIS A CA 1
ATOM 611 C C . HIS A 1 81 ? -14.666 -10.543 -0.272 1.00 95.25 81 HIS A C 1
ATOM 613 O O . HIS A 1 81 ? -15.092 -11.224 -1.200 1.00 95.25 81 HIS A O 1
ATOM 619 N N . ASP A 1 82 ? -15.388 -10.240 0.801 1.00 95.12 82 ASP A N 1
ATOM 620 C CA . ASP A 1 82 ? -16.793 -10.586 0.963 1.00 95.12 82 ASP A CA 1
ATOM 621 C C . ASP A 1 82 ? -17.563 -9.338 1.407 1.00 95.12 82 ASP A C 1
ATOM 623 O O . ASP A 1 82 ? -17.435 -8.873 2.542 1.00 95.12 82 ASP A O 1
ATOM 627 N N . ALA A 1 83 ? -18.347 -8.770 0.489 1.00 91.19 83 ALA A N 1
ATOM 628 C CA . ALA A 1 83 ? -19.183 -7.601 0.761 1.00 91.19 83 ALA A CA 1
ATOM 629 C C . ALA A 1 83 ? -20.401 -7.924 1.648 1.00 91.19 83 ALA A C 1
ATOM 631 O O . ALA A 1 83 ? -21.023 -7.007 2.181 1.00 91.19 83 ALA A O 1
ATOM 632 N N . SER A 1 84 ? -20.746 -9.205 1.799 1.00 93.38 84 SER A N 1
ATOM 633 C CA . SER A 1 84 ? -21.896 -9.680 2.574 1.00 93.38 84 SER A CA 1
ATOM 634 C C . SER A 1 84 ? -21.544 -10.096 4.006 1.00 93.38 84 SER A C 1
ATOM 636 O O . SER A 1 84 ? -22.443 -10.336 4.814 1.00 93.38 84 SER A O 1
ATOM 638 N N . ALA A 1 85 ? -20.252 -10.139 4.350 1.00 93.75 85 ALA A N 1
ATOM 639 C CA . ALA A 1 85 ? -19.778 -10.563 5.662 1.00 93.75 85 ALA A CA 1
ATOM 640 C C . ALA A 1 85 ? -20.268 -9.629 6.786 1.00 93.75 85 ALA A C 1
ATOM 642 O O . ALA A 1 85 ? -19.740 -8.532 6.999 1.00 93.75 85 ALA A O 1
ATOM 643 N N . LEU A 1 86 ? -21.260 -10.089 7.555 1.00 91.56 86 LEU A N 1
ATOM 644 C CA . LEU A 1 86 ? -21.776 -9.380 8.727 1.00 91.56 86 LEU A CA 1
ATOM 645 C C . LEU A 1 86 ? -20.668 -9.196 9.773 1.00 91.56 86 LEU A C 1
ATOM 647 O O . LEU A 1 86 ? -20.031 -10.151 10.210 1.00 91.56 86 LEU A O 1
ATOM 651 N N . GLY A 1 87 ? -20.429 -7.947 10.176 1.00 89.19 87 GLY A N 1
ATOM 652 C CA . GLY A 1 87 ? -19.330 -7.596 11.083 1.00 89.19 87 GLY A CA 1
ATOM 653 C C . GLY A 1 87 ? -17.945 -7.568 10.422 1.00 89.19 87 GLY A C 1
ATOM 654 O O . GLY A 1 87 ? -16.954 -7.293 11.106 1.00 89.19 87 GLY A O 1
ATOM 655 N N . GLY A 1 88 ? -17.868 -7.803 9.107 1.00 89.62 88 GLY A N 1
ATOM 656 C CA . GLY A 1 88 ? -16.657 -7.646 8.314 1.00 89.62 88 GLY A CA 1
ATOM 657 C C . GLY A 1 88 ? -16.107 -6.225 8.415 1.00 89.62 88 GLY A C 1
ATOM 658 O O . GLY A 1 88 ? -16.844 -5.237 8.423 1.00 89.62 88 GLY A O 1
ATOM 659 N N . ARG A 1 89 ? -14.782 -6.109 8.516 1.00 89.94 89 ARG A N 1
ATOM 660 C CA . ARG A 1 89 ? -14.097 -4.814 8.560 1.00 89.94 89 ARG A CA 1
ATOM 661 C C . ARG A 1 89 ? -13.471 -4.545 7.209 1.00 89.94 89 ARG A C 1
ATOM 663 O O . ARG A 1 89 ? -12.734 -5.375 6.688 1.00 89.94 89 ARG A O 1
ATOM 670 N N . THR A 1 90 ? -13.731 -3.365 6.658 1.00 91.50 90 THR A N 1
ATOM 671 C CA . THR A 1 90 ? -13.025 -2.938 5.450 1.00 91.50 90 THR A CA 1
ATOM 672 C C . THR A 1 90 ? -11.574 -2.651 5.809 1.00 91.50 90 THR A C 1
ATOM 674 O O . THR A 1 90 ? -11.290 -1.763 6.612 1.00 91.50 90 THR A O 1
ATOM 677 N N . HIS A 1 91 ? -10.661 -3.392 5.190 1.00 91.38 91 HIS A N 1
ATOM 678 C CA . HIS A 1 91 ? -9.237 -3.107 5.242 1.00 91.38 91 HIS A CA 1
ATOM 679 C C . HIS A 1 91 ? -8.822 -2.407 3.957 1.00 91.38 91 HIS A C 1
ATOM 681 O O . HIS A 1 91 ? -9.123 -2.858 2.852 1.00 91.38 91 HIS A O 1
ATOM 687 N N . ARG A 1 92 ? -8.114 -1.290 4.105 1.00 91.75 92 ARG A N 1
ATOM 688 C CA . ARG A 1 92 ? -7.469 -0.634 2.977 1.00 91.75 92 ARG A CA 1
ATOM 689 C C . ARG A 1 92 ? -6.090 -1.245 2.766 1.00 91.75 92 ARG A C 1
ATOM 691 O O . ARG A 1 92 ? -5.291 -1.288 3.695 1.00 91.75 92 ARG A O 1
ATOM 698 N N . LEU A 1 93 ? -5.815 -1.650 1.531 1.00 92.38 93 LEU A N 1
ATOM 699 C CA . LEU A 1 93 ? -4.491 -2.058 1.077 1.00 92.38 93 LEU A CA 1
ATOM 700 C C . LEU A 1 93 ? -3.939 -0.983 0.137 1.00 92.38 93 LEU A C 1
ATOM 702 O O . LEU A 1 93 ? -4.578 -0.635 -0.854 1.00 92.38 93 LEU A O 1
ATOM 706 N N . VAL A 1 94 ? -2.761 -0.453 0.460 1.00 91.62 94 VAL A N 1
ATOM 707 C CA . VAL A 1 94 ? -1.995 0.457 -0.399 1.00 91.62 94 VAL A CA 1
ATOM 708 C C . VAL A 1 94 ? -0.627 -0.172 -0.611 1.00 91.62 94 VAL A C 1
ATOM 710 O O . VAL A 1 94 ? 0.040 -0.529 0.354 1.00 91.62 94 VAL A O 1
ATOM 713 N N . LEU A 1 95 ? -0.221 -0.296 -1.871 1.00 90.50 95 LEU A N 1
ATOM 714 C CA . LEU A 1 95 ? 1.096 -0.771 -2.268 1.00 90.50 95 LEU A CA 1
ATOM 715 C C . LEU A 1 95 ? 1.788 0.348 -3.043 1.00 90.50 95 LEU A C 1
ATOM 717 O O . LEU A 1 95 ? 1.206 0.921 -3.964 1.00 90.50 95 LEU A O 1
ATOM 721 N N . VAL A 1 96 ? 3.024 0.654 -2.666 1.00 91.06 96 VAL A N 1
ATOM 722 C CA . VAL A 1 96 ? 3.856 1.655 -3.335 1.00 91.06 96 VAL A CA 1
ATOM 723 C C . VAL A 1 96 ? 5.239 1.071 -3.587 1.00 91.06 96 VAL A C 1
ATOM 725 O O . VAL A 1 96 ? 5.741 0.287 -2.789 1.00 91.06 96 VAL A O 1
ATOM 728 N N . ALA A 1 97 ? 5.853 1.460 -4.698 1.00 90.88 97 ALA A N 1
ATOM 729 C CA . ALA A 1 97 ? 7.239 1.150 -5.014 1.00 90.88 97 ALA A CA 1
ATOM 730 C C . ALA A 1 97 ? 7.871 2.395 -5.640 1.00 90.88 97 ALA A C 1
ATOM 732 O O . ALA A 1 97 ? 7.278 3.015 -6.525 1.00 90.88 97 ALA A O 1
ATOM 733 N N . HIS A 1 98 ? 9.062 2.770 -5.182 1.00 91.88 98 HIS A N 1
ATOM 734 C CA . HIS A 1 98 ? 9.793 3.931 -5.679 1.00 91.88 98 HIS A CA 1
ATOM 735 C C . HIS A 1 98 ? 11.287 3.605 -5.810 1.00 91.88 98 HIS A C 1
ATOM 737 O O . HIS A 1 98 ? 11.783 2.713 -5.122 1.00 91.88 98 HIS A O 1
ATOM 743 N N . PRO A 1 99 ? 12.033 4.310 -6.677 1.00 93.06 99 PRO A N 1
ATOM 744 C CA . PRO A 1 99 ? 13.488 4.242 -6.662 1.00 93.06 99 PRO A CA 1
ATOM 745 C C . PRO A 1 99 ? 14.034 4.666 -5.297 1.00 93.06 99 PRO A C 1
ATOM 747 O O . PRO A 1 99 ? 13.495 5.580 -4.667 1.00 93.06 99 PRO A O 1
ATOM 750 N N . LEU A 1 100 ? 15.123 4.040 -4.857 1.00 93.69 100 LEU A N 1
ATOM 751 C CA . LEU A 1 100 ? 15.857 4.542 -3.702 1.00 93.69 100 LEU A CA 1
ATOM 752 C C . LEU A 1 100 ? 16.507 5.889 -4.055 1.00 93.69 100 LEU A C 1
ATOM 754 O O . LEU A 1 100 ? 16.995 6.049 -5.181 1.00 93.69 100 LEU A O 1
ATOM 758 N N . PRO A 1 101 ? 16.536 6.856 -3.123 1.00 90.12 101 PRO A N 1
ATOM 759 C CA . PRO A 1 101 ? 17.302 8.076 -3.321 1.00 90.12 101 PRO A CA 1
ATOM 760 C C . PRO A 1 101 ? 18.771 7.717 -3.566 1.00 90.12 101 PRO A C 1
ATOM 762 O O . PRO A 1 101 ? 19.350 6.886 -2.863 1.00 90.12 101 PRO A O 1
ATOM 765 N N . GLN A 1 102 ? 19.386 8.333 -4.577 1.00 87.31 102 GLN A N 1
ATOM 766 C CA . GLN A 1 102 ? 20.821 8.180 -4.781 1.00 87.31 102 GLN A CA 1
ATOM 767 C C . GLN A 1 102 ? 21.540 8.851 -3.610 1.00 87.31 102 GLN A C 1
ATOM 769 O O . GLN A 1 102 ? 21.266 10.009 -3.295 1.00 87.31 102 GLN A O 1
ATOM 774 N N . LYS A 1 103 ? 22.468 8.139 -2.960 1.00 77.69 103 LYS A N 1
ATOM 775 C CA . LYS A 1 103 ? 23.426 8.796 -2.069 1.00 77.69 103 LYS A CA 1
ATOM 776 C C . LYS A 1 103 ? 24.252 9.727 -2.951 1.00 77.69 103 LYS A C 1
ATOM 778 O O . LYS A 1 103 ? 25.034 9.239 -3.768 1.00 77.69 103 LYS A O 1
ATOM 783 N N . ASN A 1 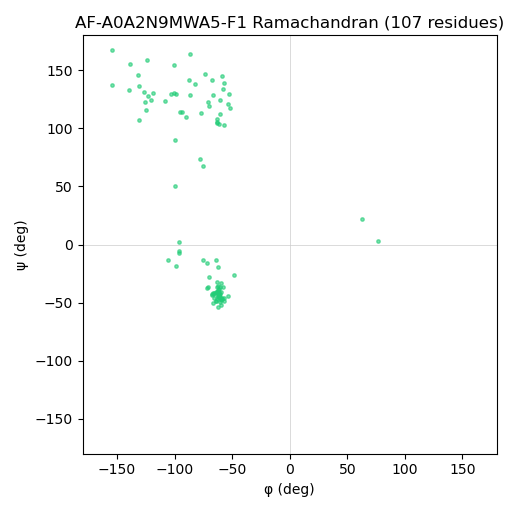104 ? 24.051 11.039 -2.833 1.00 63.81 104 ASN A N 1
ATOM 784 C CA . ASN A 1 104 ? 24.978 11.990 -3.433 1.00 63.81 104 ASN A CA 1
ATOM 785 C C . ASN A 1 104 ? 26.376 11.616 -2.935 1.00 63.81 104 ASN A C 1
ATOM 787 O O . ASN A 1 104 ? 26.572 11.422 -1.734 1.00 63.81 104 ASN A O 1
ATOM 791 N N . LYS A 1 105 ? 27.339 11.480 -3.852 1.00 54.62 105 LYS A N 1
ATOM 792 C CA . LYS A 1 105 ? 28.741 11.569 -3.456 1.00 54.62 105 LYS A CA 1
ATOM 793 C C . LYS A 1 105 ? 28.893 12.972 -2.894 1.00 54.62 105 LYS A C 1
ATOM 795 O O . LYS A 1 105 ? 28.848 13.936 -3.650 1.00 54.62 105 LYS A O 1
ATOM 800 N N . GLU A 1 106 ? 28.956 13.067 -1.576 1.00 54.03 106 GLU A N 1
ATOM 801 C CA . GLU A 1 106 ? 29.352 14.286 -0.900 1.00 54.03 106 GLU A CA 1
ATOM 802 C C . GLU A 1 106 ? 30.679 14.709 -1.526 1.00 54.03 106 GLU A C 1
ATOM 804 O O . GLU A 1 106 ? 31.644 13.939 -1.562 1.00 54.03 106 GLU A O 1
ATOM 809 N N . THR A 1 107 ? 30.660 15.879 -2.156 1.00 51.03 107 THR A N 1
ATOM 810 C CA . THR A 1 107 ? 31.849 16.548 -2.652 1.00 51.03 107 THR A CA 1
ATOM 811 C C . THR A 1 107 ? 32.765 16.716 -1.449 1.00 51.03 107 THR A C 1
ATOM 813 O O . THR A 1 107 ? 32.512 17.559 -0.594 1.00 51.03 107 THR A O 1
ATOM 816 N N . ALA A 1 108 ? 33.793 15.876 -1.355 1.00 47.12 108 ALA A N 1
ATOM 817 C CA . ALA A 1 108 ? 34.934 16.164 -0.512 1.00 47.12 108 ALA A CA 1
ATOM 818 C C . ALA A 1 108 ? 35.585 17.431 -1.082 1.00 47.12 108 ALA A C 1
ATOM 820 O O . ALA A 1 108 ? 36.178 17.387 -2.162 1.00 47.12 108 ALA A O 1
ATOM 821 N N . VAL A 1 109 ? 35.393 18.553 -0.391 1.00 51.16 109 VAL A N 1
ATOM 822 C CA . VAL A 1 109 ? 36.243 19.745 -0.475 1.00 51.16 109 VAL A CA 1
ATOM 823 C C . VAL A 1 109 ? 36.761 20.004 0.924 1.00 51.16 109 VAL A C 1
ATOM 825 O O . VAL A 1 109 ? 35.919 20.007 1.850 1.00 51.16 109 VAL A O 1
#

Sequence (109 aa):
MGPAASDPGRSRDRLSAGYLIALAARVVREVSELATRARETGKRLATLSIDTEIRFRSAAERAQFSSELTAAITQLAARYHDASALGGRTHRLVLVAHPLPQKNKETAV